Protein AF-A0A947EG70-F1 (afdb_monomer)

Structure (mmCIF, N/CA/C/O backbone):
data_AF-A0A947EG70-F1
#
_entry.id   AF-A0A947EG70-F1
#
loop_
_atom_site.group_PDB
_atom_site.id
_atom_site.type_symbol
_atom_site.label_atom_id
_atom_site.label_alt_id
_atom_site.label_comp_id
_atom_site.label_asym_id
_atom_site.label_entity_id
_atom_site.label_seq_id
_atom_site.pdbx_PDB_ins_code
_atom_site.Cartn_x
_atom_site.Cartn_y
_atom_site.Cartn_z
_atom_site.occupancy
_atom_site.B_iso_or_equiv
_atom_site.auth_seq_id
_atom_site.auth_comp_id
_atom_site.auth_asym_id
_atom_site.auth_atom_id
_atom_site.pdbx_PDB_model_num
ATOM 1 N N . MET A 1 1 ? 26.367 4.889 15.986 1.00 58.91 1 MET A N 1
ATOM 2 C CA . MET A 1 1 ? 25.309 5.340 15.071 1.00 58.91 1 MET A CA 1
ATOM 3 C C . MET A 1 1 ? 25.733 6.683 14.544 1.00 58.91 1 MET A C 1
ATOM 5 O O . MET A 1 1 ? 26.033 7.567 15.343 1.00 58.91 1 MET A O 1
ATOM 9 N N . GLU A 1 2 ? 25.830 6.789 13.231 1.00 80.88 2 GLU A N 1
ATOM 10 C CA . GLU A 1 2 ? 26.082 8.056 12.547 1.00 80.88 2 GLU A CA 1
ATOM 11 C C . GLU A 1 2 ? 24.873 8.989 12.751 1.00 80.88 2 GLU A C 1
ATOM 13 O O . GLU A 1 2 ? 23.737 8.530 12.903 1.00 80.88 2 GLU A O 1
ATOM 18 N N . LEU A 1 3 ? 25.086 10.309 12.765 1.00 80.06 3 LEU A N 1
ATOM 19 C CA . LEU A 1 3 ? 24.003 11.280 12.984 1.00 80.06 3 LEU A CA 1
ATOM 20 C C . LEU A 1 3 ? 22.890 11.144 11.922 1.00 80.06 3 LEU A C 1
ATOM 22 O O . LEU A 1 3 ? 21.708 11.305 12.224 1.00 80.06 3 LEU A O 1
ATOM 26 N N . SER A 1 4 ? 23.268 10.777 10.697 1.00 75.00 4 SER A N 1
ATOM 27 C CA . SER A 1 4 ? 22.375 10.472 9.575 1.00 75.00 4 SER A CA 1
ATOM 28 C C . SER A 1 4 ? 21.425 9.302 9.854 1.00 75.00 4 SER A C 1
ATOM 30 O O . SER A 1 4 ? 20.242 9.389 9.529 1.00 75.00 4 SER A O 1
ATOM 32 N N . GLU A 1 5 ? 21.897 8.239 10.508 1.00 76.12 5 GLU A N 1
ATOM 33 C CA . GLU A 1 5 ? 21.079 7.066 10.847 1.00 76.12 5 GLU A CA 1
ATOM 34 C C . GLU A 1 5 ? 19.980 7.427 11.850 1.00 76.12 5 GLU A C 1
ATOM 36 O O . GLU A 1 5 ? 18.839 6.985 11.723 1.00 76.12 5 GLU A O 1
ATOM 41 N N . ILE A 1 6 ? 20.298 8.288 12.820 1.00 81.75 6 ILE A N 1
ATOM 42 C CA . ILE A 1 6 ? 19.341 8.759 13.828 1.00 81.75 6 ILE A CA 1
ATOM 43 C C . ILE A 1 6 ? 18.225 9.573 13.162 1.00 81.75 6 ILE A C 1
ATOM 45 O O . ILE A 1 6 ? 17.046 9.325 13.424 1.00 81.75 6 ILE A O 1
ATOM 49 N N . PHE A 1 7 ? 18.572 10.497 12.258 1.00 80.38 7 PHE A N 1
ATOM 50 C CA . PHE A 1 7 ? 17.579 11.234 11.469 1.00 80.38 7 PHE A CA 1
ATOM 51 C C . PHE A 1 7 ? 16.740 10.303 10.584 1.00 80.38 7 PHE A C 1
ATOM 53 O O . PHE A 1 7 ? 15.525 10.491 10.484 1.00 80.38 7 PHE A O 1
ATOM 60 N N . GLY A 1 8 ? 17.357 9.266 10.010 1.00 78.31 8 GLY A N 1
ATOM 61 C CA . GLY A 1 8 ? 16.668 8.223 9.252 1.00 78.31 8 GLY A CA 1
ATOM 62 C C . GLY A 1 8 ? 15.617 7.483 10.086 1.00 78.31 8 GLY A C 1
ATOM 63 O O . GLY A 1 8 ? 14.465 7.369 9.664 1.00 78.31 8 GLY A O 1
ATOM 64 N N . TYR A 1 9 ? 15.965 7.047 11.300 1.00 78.75 9 TYR A N 1
ATOM 65 C CA . TYR A 1 9 ? 15.031 6.349 12.191 1.00 78.75 9 TYR A CA 1
ATOM 66 C C . TYR A 1 9 ? 13.897 7.247 12.696 1.00 78.75 9 TYR A C 1
ATOM 68 O O . TYR A 1 9 ? 12.742 6.818 12.731 1.00 78.75 9 TYR A O 1
ATOM 76 N N . VAL A 1 10 ? 14.193 8.503 13.044 1.00 83.56 10 VAL A N 1
ATOM 77 C CA . VAL A 1 10 ? 13.170 9.473 13.469 1.00 83.56 10 VAL A CA 1
ATOM 78 C C . VAL A 1 10 ? 12.212 9.794 12.319 1.00 83.56 10 VAL A C 1
ATOM 80 O O . VAL A 1 10 ? 10.995 9.810 12.519 1.00 83.56 10 VAL A O 1
ATOM 83 N N . GLY A 1 11 ? 12.734 9.977 11.102 1.00 77.75 11 GLY A N 1
ATOM 84 C CA . GLY A 1 11 ? 11.928 10.166 9.896 1.00 77.75 11 GLY A CA 1
ATOM 85 C C . GLY A 1 11 ? 11.042 8.956 9.596 1.00 77.75 11 GLY A C 1
ATOM 86 O O . GLY A 1 11 ? 9.845 9.113 9.356 1.00 77.75 11 GLY A O 1
ATOM 87 N N . ALA A 1 12 ? 11.588 7.741 9.699 1.00 74.69 12 ALA A N 1
ATOM 88 C CA . ALA A 1 12 ? 10.828 6.507 9.523 1.00 74.69 12 ALA A CA 1
ATOM 89 C C . ALA A 1 12 ? 9.684 6.374 10.547 1.00 74.69 12 ALA A C 1
ATOM 91 O O . ALA A 1 12 ? 8.577 5.974 10.182 1.00 74.69 12 ALA A O 1
ATOM 92 N N . LEU A 1 13 ? 9.915 6.766 11.806 1.00 78.38 13 LEU A N 1
ATOM 93 C CA . LEU A 1 13 ? 8.896 6.759 12.857 1.00 78.38 13 LEU A CA 1
ATOM 94 C C . LEU A 1 13 ? 7.780 7.781 12.585 1.00 78.38 13 LEU A C 1
ATOM 96 O O . LEU A 1 13 ? 6.599 7.432 12.635 1.00 78.38 13 LEU A O 1
ATOM 100 N N . ALA A 1 14 ? 8.141 9.025 12.257 1.00 79.06 14 ALA A N 1
ATOM 101 C CA . ALA A 1 14 ? 7.181 10.079 11.934 1.00 79.06 14 ALA A CA 1
ATOM 102 C C . ALA A 1 14 ? 6.306 9.690 10.733 1.00 79.06 14 ALA A C 1
ATOM 104 O O . ALA A 1 14 ? 5.088 9.863 10.755 1.00 79.06 14 ALA A O 1
ATOM 105 N N . ILE A 1 15 ? 6.913 9.084 9.714 1.00 70.75 15 ILE A N 1
ATOM 106 C CA . ILE A 1 15 ? 6.203 8.605 8.531 1.00 70.75 15 ILE A CA 1
ATOM 107 C C . ILE A 1 15 ? 5.316 7.417 8.886 1.00 70.75 15 ILE A C 1
ATOM 109 O O . ILE A 1 15 ? 4.156 7.416 8.497 1.00 70.75 15 ILE A O 1
ATOM 113 N N . GLY A 1 16 ? 5.777 6.464 9.698 1.00 70.69 16 GLY A N 1
ATOM 114 C CA . GLY A 1 16 ? 4.928 5.385 10.210 1.00 70.69 16 GLY A CA 1
ATOM 115 C C . GLY A 1 16 ? 3.657 5.903 10.899 1.00 70.69 16 GLY A C 1
ATOM 116 O O . GLY A 1 16 ? 2.570 5.371 10.667 1.00 70.69 16 GLY A O 1
ATOM 117 N N . ILE A 1 17 ? 3.769 6.989 11.672 1.00 73.06 17 ILE A N 1
ATOM 118 C CA . ILE A 1 17 ? 2.626 7.663 12.305 1.00 73.06 17 ILE A CA 1
ATOM 119 C C . ILE A 1 17 ? 1.716 8.305 11.250 1.00 73.06 17 ILE A C 1
ATOM 121 O O . ILE A 1 17 ? 0.515 8.042 11.251 1.00 73.06 17 ILE A O 1
ATOM 125 N N . VAL A 1 18 ? 2.267 9.099 10.327 1.00 73.00 18 VAL A N 1
ATOM 126 C CA . VAL A 1 18 ? 1.492 9.750 9.253 1.00 73.00 18 VAL A CA 1
ATOM 127 C C . VAL A 1 18 ? 0.760 8.711 8.402 1.00 73.00 18 VAL A C 1
ATOM 129 O O . VAL A 1 18 ? -0.428 8.856 8.128 1.00 73.00 18 VAL A O 1
ATOM 132 N N . LEU A 1 19 ? 1.426 7.617 8.042 1.00 69.00 19 LEU A N 1
ATOM 133 C CA . LEU A 1 19 ? 0.844 6.542 7.246 1.00 69.00 19 LEU A CA 1
ATOM 134 C C . LEU A 1 19 ? -0.245 5.781 7.998 1.00 69.00 19 LEU A C 1
ATOM 136 O O . LEU A 1 19 ? -1.289 5.477 7.417 1.00 69.00 19 LEU A O 1
ATOM 140 N N . GLY A 1 20 ? -0.037 5.528 9.291 1.00 65.62 20 GLY A N 1
ATOM 141 C CA . GLY A 1 20 ? -1.046 4.933 10.161 1.00 65.62 20 GLY A CA 1
ATOM 142 C C . GLY A 1 20 ? -2.281 5.819 10.357 1.00 65.62 20 GLY A C 1
ATOM 143 O O . GLY A 1 20 ? -3.374 5.289 10.554 1.00 65.62 20 GLY A O 1
ATOM 144 N N . LEU A 1 21 ? -2.128 7.146 10.279 1.00 66.62 21 LEU A N 1
ATOM 145 C CA . LEU A 1 21 ? -3.223 8.116 10.379 1.00 66.62 21 LEU A CA 1
ATOM 146 C C . LEU A 1 21 ? -3.978 8.305 9.054 1.00 66.62 21 LEU A C 1
ATOM 148 O O . LEU A 1 21 ? -5.201 8.410 9.068 1.00 66.62 21 LEU A O 1
ATOM 152 N N . VAL A 1 22 ? -3.271 8.329 7.918 1.00 68.00 22 VAL A N 1
ATOM 153 C CA . VAL A 1 22 ? -3.864 8.534 6.581 1.00 68.00 22 VAL A CA 1
ATOM 154 C C . VAL A 1 22 ? -4.584 7.276 6.076 1.00 68.00 22 VAL A C 1
ATOM 156 O O . VAL A 1 22 ? -5.501 7.369 5.266 1.00 68.00 22 VAL A O 1
ATOM 159 N N . GLY A 1 23 ? -4.212 6.088 6.562 1.00 59.00 23 GLY A N 1
ATOM 160 C CA . GLY A 1 23 ? -5.022 4.870 6.443 1.00 59.00 23 GLY A CA 1
ATOM 161 C C . GLY A 1 23 ? -5.151 4.247 5.044 1.00 59.00 23 GLY A C 1
ATOM 162 O O . GLY A 1 23 ? -5.764 3.189 4.939 1.00 59.00 23 GLY A O 1
ATOM 163 N N . GLY A 1 24 ? -4.576 4.838 3.985 1.00 58.38 24 GLY A N 1
ATOM 164 C CA . GLY A 1 24 ? -4.817 4.379 2.604 1.00 58.38 24 GLY A CA 1
ATOM 165 C C . GLY A 1 24 ? -3.661 4.439 1.597 1.00 58.38 24 GLY A C 1
ATOM 166 O O . GLY A 1 24 ? -3.864 4.043 0.456 1.00 58.38 24 GLY A O 1
ATOM 167 N N . GLY A 1 25 ? -2.458 4.907 1.952 1.00 60.44 25 GLY A N 1
ATOM 168 C CA . GLY A 1 25 ? -1.442 5.229 0.928 1.00 60.44 25 GLY A CA 1
ATOM 169 C C . GLY A 1 25 ? 0.008 5.194 1.389 1.00 60.44 25 GLY A C 1
ATOM 170 O O . GLY A 1 25 ? 0.825 5.978 0.915 1.00 60.44 25 GLY A O 1
ATOM 171 N N . GLY A 1 26 ? 0.326 4.285 2.312 1.00 62.62 26 GLY A N 1
ATOM 172 C CA . GLY A 1 26 ? 1.660 4.090 2.879 1.00 62.62 26 GLY A CA 1
ATOM 173 C C . GLY A 1 26 ? 2.831 4.134 1.893 1.00 62.62 26 GLY A C 1
ATOM 174 O O . GLY A 1 26 ? 3.900 4.667 2.195 1.00 62.62 26 GLY A O 1
ATOM 175 N N . SER A 1 27 ? 2.609 3.592 0.699 1.00 62.50 27 SER A N 1
ATOM 176 C CA . SER A 1 27 ? 3.599 3.331 -0.347 1.00 62.50 27 SER A CA 1
ATOM 177 C C . SER A 1 27 ? 4.152 4.601 -0.988 1.00 62.50 27 SER A C 1
ATOM 179 O O . SER A 1 27 ? 5.325 4.625 -1.350 1.00 62.50 27 SER A O 1
ATOM 181 N N . ILE A 1 28 ? 3.351 5.671 -1.054 1.00 73.00 28 ILE A N 1
ATOM 182 C CA . ILE A 1 28 ? 3.769 6.956 -1.638 1.00 73.00 28 ILE A CA 1
ATOM 183 C C . ILE A 1 28 ? 4.918 7.568 -0.831 1.00 73.00 28 ILE A C 1
ATOM 185 O O . ILE A 1 28 ? 5.835 8.140 -1.410 1.00 73.00 28 ILE A O 1
ATOM 189 N N . LEU A 1 29 ? 4.894 7.418 0.498 1.00 73.88 29 LEU A N 1
ATOM 190 C CA . LEU A 1 29 ? 5.954 7.930 1.371 1.00 73.88 29 LEU A CA 1
ATOM 191 C C . LEU A 1 29 ? 7.021 6.877 1.690 1.00 73.88 29 LEU A C 1
ATOM 193 O O . LEU A 1 29 ? 8.187 7.228 1.825 1.00 73.88 29 LEU A O 1
ATOM 197 N N . THR A 1 30 ? 6.671 5.591 1.791 1.00 78.81 30 THR A N 1
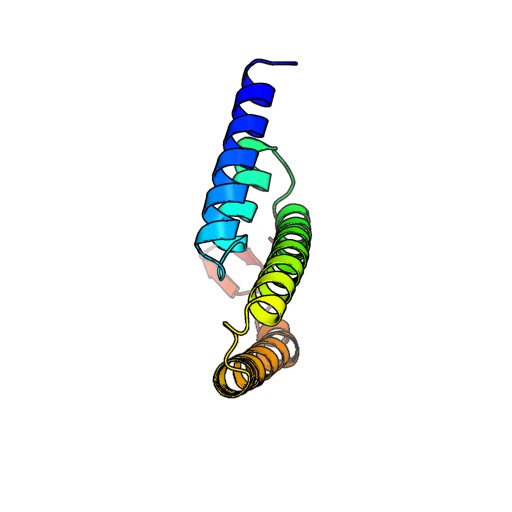ATOM 198 C CA . THR A 1 30 ? 7.650 4.548 2.166 1.00 78.81 30 THR A CA 1
ATOM 199 C C . THR A 1 30 ? 8.684 4.262 1.084 1.00 78.81 30 THR A C 1
ATOM 201 O O . THR A 1 30 ? 9.835 4.024 1.438 1.00 78.81 30 THR A O 1
ATOM 204 N N . VAL A 1 31 ? 8.340 4.315 -0.210 1.00 86.38 31 VAL A N 1
ATOM 205 C CA . VAL A 1 31 ? 9.333 4.071 -1.276 1.00 86.38 31 VAL A CA 1
ATOM 206 C C . VAL A 1 31 ? 10.428 5.150 -1.292 1.00 86.38 31 VAL A C 1
ATOM 208 O O . VAL A 1 31 ? 11.595 4.774 -1.181 1.00 86.38 31 VAL A O 1
ATOM 211 N N . PRO A 1 32 ? 10.119 6.465 -1.338 1.00 81.19 32 PRO A N 1
ATOM 212 C CA . PRO A 1 32 ? 11.145 7.508 -1.274 1.00 81.19 32 PRO A CA 1
ATOM 213 C C . PRO A 1 32 ? 12.012 7.430 -0.017 1.00 81.19 32 PRO A C 1
ATOM 215 O O . PRO A 1 32 ? 13.203 7.694 -0.076 1.00 81.19 32 PRO A O 1
ATOM 218 N N . VAL A 1 33 ? 11.444 7.038 1.123 1.00 80.88 33 VAL A N 1
ATOM 219 C CA . VAL A 1 33 ? 12.204 6.881 2.373 1.00 80.88 33 VAL A CA 1
ATOM 220 C C . VAL A 1 33 ? 13.202 5.735 2.274 1.00 80.88 33 VAL A C 1
ATOM 222 O O . VAL A 1 33 ? 14.375 5.913 2.595 1.00 80.88 33 VAL A O 1
ATOM 225 N N . LEU A 1 34 ? 12.755 4.566 1.813 1.00 83.00 34 LEU A N 1
ATOM 226 C CA . LEU A 1 34 ? 13.622 3.397 1.680 1.00 83.00 34 LEU A CA 1
ATOM 227 C C . LEU A 1 34 ? 14.759 3.659 0.682 1.00 83.00 34 LEU A C 1
ATOM 229 O O . LEU A 1 34 ? 15.892 3.261 0.940 1.00 83.00 34 LEU A O 1
ATOM 233 N N . VAL A 1 35 ? 14.479 4.391 -0.398 1.00 87.44 35 VAL A N 1
ATOM 234 C CA . VAL A 1 35 ? 15.477 4.724 -1.421 1.00 87.44 35 VAL A CA 1
ATOM 235 C C . VAL A 1 35 ? 16.396 5.864 -0.980 1.00 87.44 35 VAL A C 1
ATOM 237 O O . VAL A 1 35 ? 17.610 5.701 -0.982 1.00 87.44 35 VAL A O 1
ATOM 240 N N . TYR A 1 36 ? 15.849 7.017 -0.592 1.00 83.94 36 TYR A N 1
ATOM 241 C CA . TYR A 1 36 ? 16.642 8.234 -0.390 1.00 83.94 36 TYR A CA 1
ATOM 242 C C . TYR A 1 36 ? 17.207 8.387 1.022 1.00 83.94 36 TYR A C 1
ATOM 244 O O . TYR A 1 36 ? 18.263 8.992 1.174 1.00 83.94 36 TYR A O 1
ATOM 252 N N . LEU A 1 37 ? 16.528 7.870 2.053 1.00 80.81 37 LEU A N 1
ATOM 253 C CA . LEU A 1 37 ? 17.004 7.978 3.439 1.00 80.81 37 LEU A CA 1
ATOM 254 C C . LEU A 1 37 ? 17.772 6.735 3.884 1.00 80.81 37 LEU A C 1
ATOM 256 O O . LEU A 1 37 ? 18.775 6.864 4.578 1.00 80.81 37 LEU A O 1
ATOM 260 N N . ILE A 1 38 ? 17.306 5.542 3.501 1.00 81.56 38 ILE A N 1
ATOM 261 C CA . ILE A 1 38 ? 17.945 4.271 3.887 1.00 81.56 38 ILE A CA 1
ATOM 262 C C . ILE A 1 38 ? 18.955 3.798 2.825 1.00 81.56 38 ILE A C 1
ATOM 264 O O . ILE A 1 38 ? 19.850 3.018 3.136 1.00 81.56 38 ILE A O 1
ATOM 268 N N . GLY A 1 39 ? 18.868 4.294 1.586 1.00 83.50 39 GLY A N 1
ATOM 269 C CA . GLY A 1 39 ? 19.820 3.951 0.524 1.00 83.50 39 GLY A CA 1
ATOM 270 C C . GLY A 1 39 ? 19.590 2.571 -0.097 1.00 83.5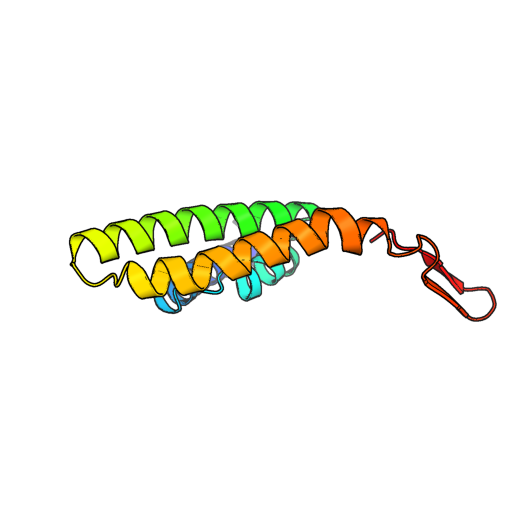0 39 GLY A C 1
ATOM 271 O O . GLY A 1 39 ? 20.509 1.996 -0.677 1.00 83.50 39 GLY A O 1
ATOM 272 N N . LEU A 1 40 ? 18.388 2.001 0.039 1.00 84.88 40 LEU A N 1
ATOM 273 C CA . LEU A 1 40 ? 18.059 0.710 -0.560 1.00 84.88 40 LEU A CA 1
ATOM 274 C C . LEU A 1 40 ? 17.803 0.841 -2.064 1.00 84.88 40 LEU A C 1
ATOM 276 O O . LEU A 1 40 ? 17.305 1.853 -2.556 1.00 84.88 40 LEU A O 1
ATOM 280 N N . ASN A 1 41 ? 18.081 -0.237 -2.800 1.00 89.44 41 ASN A N 1
ATOM 281 C CA . ASN A 1 41 ? 17.768 -0.311 -4.224 1.00 89.44 41 ASN A CA 1
ATOM 282 C C . ASN A 1 41 ? 16.252 -0.077 -4.463 1.00 89.44 41 ASN A C 1
ATOM 284 O O . ASN A 1 41 ? 15.436 -0.633 -3.713 1.00 89.44 41 ASN A O 1
ATOM 288 N N . PRO A 1 42 ? 15.851 0.702 -5.489 1.00 85.25 42 PRO A N 1
ATOM 289 C CA . PRO A 1 42 ? 14.445 0.993 -5.782 1.00 85.25 42 PRO A CA 1
ATOM 290 C C . PRO A 1 42 ? 13.556 -0.245 -5.924 1.00 85.25 42 PRO A C 1
ATOM 292 O O . PRO A 1 42 ? 12.464 -0.273 -5.359 1.00 85.25 42 PRO A O 1
ATOM 295 N N . VAL A 1 43 ? 14.042 -1.298 -6.583 1.00 84.56 43 VAL A N 1
ATOM 296 C CA . VAL A 1 43 ? 13.285 -2.537 -6.823 1.00 84.56 43 VAL A CA 1
ATOM 297 C C . VAL A 1 43 ? 12.962 -3.244 -5.503 1.00 84.56 43 VAL A C 1
ATOM 299 O O . VAL A 1 43 ? 11.812 -3.601 -5.236 1.00 84.56 43 VAL A O 1
ATOM 302 N N . ILE A 1 44 ? 13.964 -3.392 -4.629 1.00 86.88 44 ILE A N 1
ATOM 303 C CA . ILE A 1 44 ? 13.793 -4.007 -3.302 1.00 86.88 44 ILE A CA 1
ATOM 304 C C . ILE A 1 44 ? 12.914 -3.117 -2.412 1.00 86.88 44 ILE A C 1
ATOM 306 O O . ILE A 1 44 ? 12.050 -3.609 -1.683 1.00 86.88 44 ILE A O 1
ATOM 310 N N . SER A 1 45 ? 13.076 -1.798 -2.518 1.00 87.69 45 SER A N 1
ATOM 311 C CA . SER A 1 45 ? 12.289 -0.814 -1.772 1.00 87.69 45 SER A CA 1
ATOM 312 C C . SER A 1 45 ? 10.802 -0.881 -2.111 1.00 87.69 45 SER A C 1
ATOM 314 O O . SER A 1 45 ? 9.963 -0.786 -1.213 1.00 87.69 45 SER A O 1
ATOM 316 N N . THR A 1 46 ? 10.446 -1.111 -3.378 1.00 85.56 46 THR A N 1
ATOM 317 C CA . THR A 1 46 ? 9.049 -1.330 -3.771 1.00 85.56 46 THR A CA 1
ATOM 318 C C . THR A 1 46 ? 8.475 -2.571 -3.086 1.00 85.56 46 THR A C 1
ATOM 320 O O . THR A 1 46 ? 7.387 -2.495 -2.514 1.00 85.56 46 THR A O 1
ATOM 323 N N . ALA A 1 47 ? 9.212 -3.684 -3.047 1.00 87.06 47 ALA A N 1
ATOM 324 C CA . ALA A 1 47 ? 8.758 -4.899 -2.368 1.00 87.06 47 ALA A CA 1
ATOM 325 C C . ALA A 1 47 ? 8.575 -4.691 -0.852 1.00 87.06 47 ALA A C 1
ATOM 327 O O . ALA A 1 47 ? 7.531 -5.042 -0.296 1.00 87.06 47 ALA A O 1
ATOM 328 N N . TYR A 1 48 ? 9.549 -4.065 -0.186 1.00 88.06 48 TYR A N 1
ATOM 329 C CA . TYR A 1 48 ? 9.470 -3.771 1.247 1.00 88.06 48 TYR A CA 1
ATOM 330 C C . TYR A 1 48 ? 8.354 -2.787 1.584 1.00 88.06 48 TYR A C 1
ATOM 332 O O . TYR A 1 48 ? 7.642 -2.998 2.565 1.00 88.06 48 TYR A O 1
ATOM 340 N N . SER A 1 49 ? 8.135 -1.762 0.759 1.00 84.25 49 SER A N 1
ATOM 341 C CA . SER A 1 49 ? 7.017 -0.840 0.966 1.00 84.25 49 SER A CA 1
ATOM 342 C C . SER A 1 49 ? 5.671 -1.569 0.912 1.00 84.25 49 SER A C 1
ATOM 344 O O . SER A 1 49 ? 4.868 -1.416 1.826 1.00 84.25 49 SER A O 1
ATOM 346 N N . LEU A 1 50 ? 5.440 -2.439 -0.080 1.00 86.25 50 LEU A N 1
ATOM 347 C CA . LEU A 1 50 ? 4.202 -3.220 -0.177 1.00 86.25 50 LEU A CA 1
ATOM 348 C C . LEU A 1 50 ? 3.982 -4.098 1.059 1.00 86.25 50 LEU A C 1
ATOM 350 O O . LEU A 1 50 ? 2.858 -4.185 1.553 1.00 86.25 50 LEU A O 1
ATOM 354 N N . PHE A 1 51 ? 5.049 -4.700 1.589 1.00 86.31 51 PHE A N 1
ATOM 355 C CA . PHE A 1 51 ? 4.977 -5.485 2.818 1.00 86.31 51 PHE A CA 1
ATOM 356 C C . PHE A 1 51 ? 4.617 -4.621 4.037 1.00 86.31 51 PHE A C 1
ATOM 358 O O . PHE A 1 51 ? 3.659 -4.929 4.749 1.00 86.31 51 PHE A O 1
ATOM 365 N N . ILE A 1 52 ? 5.329 -3.508 4.248 1.00 84.44 52 ILE A N 1
ATOM 366 C CA . ILE A 1 52 ? 5.092 -2.576 5.363 1.00 84.44 52 ILE A CA 1
ATOM 367 C C . ILE A 1 52 ? 3.647 -2.065 5.338 1.00 84.44 52 ILE A C 1
ATOM 369 O O . ILE A 1 52 ? 2.946 -2.079 6.354 1.00 84.44 52 ILE A O 1
ATOM 373 N N . VAL A 1 53 ? 3.176 -1.638 4.168 1.00 80.94 53 VAL A N 1
ATOM 374 C CA . VAL A 1 53 ? 1.829 -1.087 3.998 1.00 80.94 53 VAL A CA 1
ATOM 375 C C . VAL A 1 53 ? 0.763 -2.164 4.152 1.00 80.94 53 VAL A C 1
ATOM 377 O O . VAL A 1 53 ? -0.244 -1.924 4.811 1.00 80.94 53 VAL A O 1
ATOM 380 N N . GLY A 1 54 ? 0.994 -3.367 3.625 1.00 85.75 54 GLY A N 1
ATOM 381 C CA . GLY A 1 54 ? 0.078 -4.494 3.794 1.00 85.75 54 GLY A CA 1
ATOM 382 C C . GLY A 1 54 ? -0.126 -4.867 5.265 1.00 85.75 54 GLY A C 1
ATOM 383 O O . GLY A 1 54 ? -1.264 -4.989 5.720 1.00 85.75 54 GLY A O 1
ATOM 384 N N . VAL A 1 55 ? 0.960 -4.982 6.037 1.00 86.62 55 VAL A N 1
ATOM 385 C CA . VAL A 1 55 ? 0.896 -5.325 7.468 1.00 86.62 55 VAL A CA 1
ATOM 386 C C . VAL A 1 55 ? 0.231 -4.210 8.281 1.00 86.62 55 VAL A C 1
ATOM 388 O O . VAL A 1 55 ? -0.656 -4.478 9.094 1.00 86.62 55 VAL A O 1
ATOM 391 N N . THR A 1 56 ? 0.613 -2.952 8.056 1.00 81.56 56 THR A N 1
ATOM 392 C CA . THR A 1 56 ? 0.025 -1.810 8.779 1.00 81.56 56 THR A CA 1
ATOM 393 C C . THR A 1 56 ? -1.460 -1.626 8.460 1.00 81.56 56 THR A C 1
ATOM 395 O O . THR A 1 56 ? -2.253 -1.408 9.381 1.00 81.56 56 THR A O 1
ATOM 398 N N . ALA A 1 57 ? -1.865 -1.800 7.198 1.00 81.94 57 ALA A N 1
ATOM 399 C CA . ALA A 1 57 ? -3.266 -1.775 6.788 1.00 81.94 57 ALA A CA 1
ATOM 400 C C . ALA A 1 57 ? -4.071 -2.917 7.424 1.00 81.94 57 ALA A C 1
ATOM 402 O O . ALA A 1 57 ? -5.181 -2.679 7.897 1.00 81.94 57 ALA A O 1
ATOM 403 N N . LEU A 1 58 ? -3.511 -4.131 7.513 1.00 87.19 58 LEU A N 1
ATOM 404 C CA . LEU A 1 58 ? -4.161 -5.273 8.165 1.00 87.19 58 LEU A CA 1
ATOM 405 C C . LEU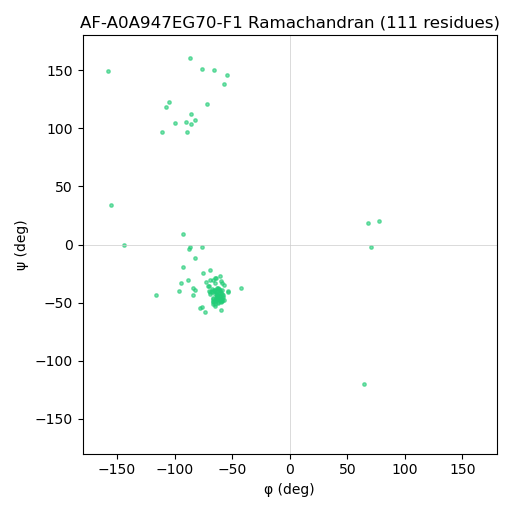 A 1 58 ? -4.436 -4.992 9.651 1.00 87.19 58 LEU A C 1
ATOM 407 O O . LEU A 1 58 ? -5.554 -5.192 10.130 1.00 87.19 58 LEU A O 1
ATOM 411 N N . ILE A 1 59 ? -3.433 -4.488 10.376 1.00 87.62 59 ILE A N 1
ATOM 412 C CA . ILE A 1 59 ? -3.562 -4.136 11.797 1.00 87.62 59 ILE A CA 1
ATOM 413 C C . ILE A 1 59 ? -4.586 -3.004 11.977 1.00 87.62 59 ILE A C 1
ATOM 415 O O . ILE A 1 59 ? -5.448 -3.077 12.859 1.00 87.62 59 ILE A O 1
ATOM 419 N N . GLY A 1 60 ? -4.523 -1.970 11.132 1.00 85.44 60 GLY A N 1
ATOM 420 C CA . GLY A 1 60 ? -5.463 -0.849 11.142 1.00 85.44 60 GLY A CA 1
ATOM 421 C C . GLY A 1 60 ? -6.904 -1.292 10.880 1.00 85.44 60 GLY A C 1
ATOM 422 O O . GLY A 1 60 ? -7.807 -0.938 11.643 1.00 85.44 60 GLY A O 1
ATOM 423 N N . ALA A 1 61 ? -7.107 -2.132 9.863 1.00 87.19 61 ALA A N 1
ATOM 424 C CA . ALA A 1 61 ? -8.397 -2.723 9.536 1.00 87.19 61 ALA A CA 1
ATOM 425 C C . ALA A 1 61 ? -8.934 -3.548 10.709 1.00 87.19 61 ALA A C 1
ATOM 427 O O . ALA A 1 61 ? -10.052 -3.312 11.157 1.00 87.19 61 ALA A O 1
ATOM 428 N N . PHE A 1 62 ? -8.123 -4.439 11.284 1.00 90.19 62 PHE A N 1
ATOM 429 C CA . PHE A 1 62 ? -8.525 -5.254 12.429 1.00 90.19 62 PHE A CA 1
ATOM 430 C C . PHE A 1 62 ? -8.945 -4.407 13.641 1.00 90.19 62 PHE A C 1
ATOM 432 O O . PHE A 1 62 ? -9.973 -4.677 14.270 1.00 90.19 62 PHE A O 1
ATOM 439 N N . LYS A 1 63 ? -8.197 -3.338 13.944 1.00 89.62 63 LYS A N 1
ATOM 440 C CA . LYS A 1 63 ? -8.543 -2.397 15.019 1.00 89.62 63 LYS A CA 1
ATOM 441 C C . LYS A 1 63 ? -9.871 -1.686 14.746 1.00 89.62 63 LYS A C 1
ATOM 443 O O . LYS A 1 63 ? -10.677 -1.540 15.663 1.00 89.62 63 LYS A O 1
ATOM 448 N N . ASN A 1 64 ? -10.109 -1.256 13.508 1.00 88.19 64 ASN A N 1
ATOM 449 C CA . ASN A 1 64 ? -11.344 -0.569 13.125 1.00 88.19 64 ASN A CA 1
ATOM 450 C C . ASN A 1 64 ? -12.554 -1.514 13.100 1.00 88.19 64 ASN A C 1
ATOM 452 O O . ASN A 1 64 ? -13.633 -1.110 13.534 1.00 88.19 64 ASN A O 1
ATOM 456 N N . ILE A 1 65 ? -12.368 -2.776 12.695 1.00 91.69 65 ILE A N 1
ATOM 457 C CA . ILE A 1 65 ? -13.399 -3.822 12.774 1.00 91.69 65 ILE A CA 1
ATOM 458 C C . ILE A 1 65 ? -13.826 -4.017 14.231 1.00 91.69 65 ILE A C 1
ATOM 460 O O . ILE A 1 65 ? -15.016 -3.970 14.530 1.00 91.69 65 ILE A O 1
ATOM 464 N N . ARG A 1 66 ? -12.868 -4.151 15.161 1.00 93.25 66 ARG A N 1
ATOM 465 C CA . ARG A 1 66 ? -13.169 -4.284 16.600 1.00 93.25 66 ARG A CA 1
ATOM 466 C C . ARG A 1 66 ? -13.916 -3.084 17.185 1.00 93.25 66 ARG A C 1
ATOM 468 O O . ARG A 1 66 ? -14.629 -3.243 18.168 1.00 93.25 66 ARG A O 1
ATOM 475 N N . ARG A 1 67 ? -13.747 -1.894 16.607 1.00 93.00 67 ARG A N 1
ATOM 476 C CA . ARG A 1 67 ? -14.451 -0.670 17.020 1.00 93.00 67 ARG A CA 1
ATOM 477 C C . ARG A 1 67 ? -15.820 -0.502 16.352 1.00 93.00 67 ARG A C 1
ATOM 479 O O . ARG A 1 67 ? -16.490 0.481 16.639 1.00 93.00 67 ARG A O 1
ATOM 486 N N . GLY A 1 68 ? -16.220 -1.412 15.458 1.00 92.06 68 GLY A N 1
ATOM 487 C CA . GLY A 1 68 ? -17.467 -1.298 14.696 1.00 92.06 68 GLY A CA 1
ATOM 488 C C . GLY A 1 68 ? -17.471 -0.145 13.685 1.00 92.06 68 GLY A C 1
ATOM 489 O O . GLY A 1 68 ? -18.533 0.278 13.250 1.00 92.06 68 GLY A O 1
ATOM 490 N N . LEU A 1 69 ? -16.296 0.377 13.317 1.00 90.06 69 LEU A N 1
ATOM 491 C CA . LEU A 1 69 ? -16.147 1.548 12.440 1.00 90.06 69 LEU A CA 1
ATOM 492 C C . LEU A 1 69 ? -15.997 1.175 10.957 1.00 90.06 69 LEU A C 1
ATOM 494 O O . LEU A 1 69 ? -15.640 2.021 10.142 1.00 90.06 69 LEU A O 1
ATOM 498 N N . VAL A 1 70 ? -16.198 -0.096 10.604 1.00 90.56 70 VAL A N 1
ATOM 499 C CA . VAL A 1 70 ? -15.982 -0.602 9.245 1.00 90.56 70 VAL A CA 1
ATOM 500 C C . VAL A 1 70 ? -17.315 -0.889 8.581 1.00 90.56 70 VAL A C 1
ATOM 502 O O . VAL A 1 70 ? -18.057 -1.770 9.008 1.00 90.56 70 VAL A O 1
ATOM 505 N N . ASP A 1 71 ? -17.574 -0.178 7.488 1.00 92.31 71 ASP A N 1
ATOM 506 C CA . ASP A 1 71 ? -18.632 -0.527 6.552 1.00 92.31 71 ASP A CA 1
ATOM 507 C C . ASP A 1 71 ? -18.099 -1.540 5.530 1.00 92.31 71 ASP A C 1
ATOM 509 O O . ASP A 1 71 ? -17.373 -1.209 4.587 1.00 92.31 71 ASP A O 1
ATOM 513 N N . PHE A 1 72 ? -18.487 -2.800 5.717 1.00 92.75 72 PHE A N 1
ATOM 514 C CA . PHE A 1 72 ? -18.103 -3.890 4.827 1.00 92.75 72 PHE A CA 1
ATOM 515 C C . PHE A 1 72 ? -18.660 -3.728 3.410 1.00 92.75 72 PHE A C 1
ATOM 517 O O . PHE A 1 72 ? -18.014 -4.170 2.462 1.00 92.75 72 PHE A O 1
ATOM 524 N N . ARG A 1 73 ? -19.812 -3.071 3.229 1.00 94.38 73 ARG A N 1
ATOM 525 C CA . ARG A 1 73 ? -20.374 -2.830 1.895 1.00 94.38 73 ARG A CA 1
ATOM 526 C C . ARG A 1 73 ? -19.451 -1.917 1.102 1.00 94.38 73 ARG A C 1
ATOM 528 O O . ARG A 1 73 ? -19.083 -2.251 -0.022 1.00 94.38 73 ARG A O 1
ATOM 535 N N . THR A 1 74 ? -19.032 -0.813 1.716 1.00 91.56 74 THR A N 1
ATOM 536 C CA . THR A 1 74 ? -18.061 0.110 1.120 1.00 91.56 74 THR A CA 1
ATOM 537 C C . THR A 1 74 ? -16.722 -0.590 0.870 1.00 91.56 74 THR A C 1
ATOM 539 O O . THR A 1 74 ? -16.156 -0.454 -0.214 1.00 91.56 74 THR A O 1
ATOM 542 N N . ALA A 1 75 ? -16.252 -1.416 1.812 1.00 90.75 75 ALA A N 1
ATOM 543 C CA . ALA A 1 75 ? -15.018 -2.183 1.645 1.00 90.75 75 ALA A CA 1
ATOM 544 C C . ALA A 1 75 ? -15.062 -3.124 0.427 1.00 90.75 75 ALA A C 1
ATOM 546 O O . ALA A 1 75 ? -14.121 -3.134 -0.362 1.00 90.75 75 ALA A O 1
ATOM 547 N N . PHE A 1 76 ? -16.152 -3.873 0.230 1.00 94.38 76 PHE A N 1
ATOM 548 C CA . PHE A 1 76 ? -16.306 -4.762 -0.928 1.00 94.38 76 PHE A CA 1
ATOM 549 C C . PHE A 1 76 ? -16.414 -3.991 -2.245 1.00 94.38 76 PHE A C 1
ATOM 551 O O . PHE A 1 76 ? -15.709 -4.317 -3.200 1.00 94.38 76 PHE A O 1
AT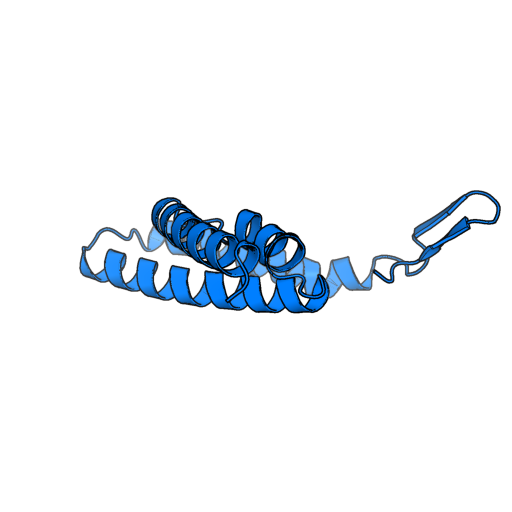OM 558 N N . VAL A 1 77 ? -17.246 -2.944 -2.288 1.00 95.25 77 VAL A N 1
ATOM 559 C CA . VAL A 1 77 ? -17.417 -2.106 -3.488 1.00 95.25 77 VAL A CA 1
ATOM 560 C C . VAL A 1 77 ? -16.095 -1.466 -3.912 1.00 95.25 77 VAL A C 1
ATOM 562 O O . VAL A 1 77 ? -15.866 -1.296 -5.105 1.00 95.25 77 VAL A O 1
ATOM 565 N N . PHE A 1 78 ? -15.204 -1.162 -2.966 1.00 91.31 78 PHE A N 1
ATOM 566 C CA . PHE A 1 78 ? -13.886 -0.612 -3.266 1.00 91.31 78 PHE A CA 1
ATOM 567 C C . PHE A 1 78 ? -12.848 -1.694 -3.617 1.00 91.31 78 PHE A C 1
ATOM 569 O O . PHE A 1 78 ? -12.094 -1.552 -4.581 1.00 91.31 78 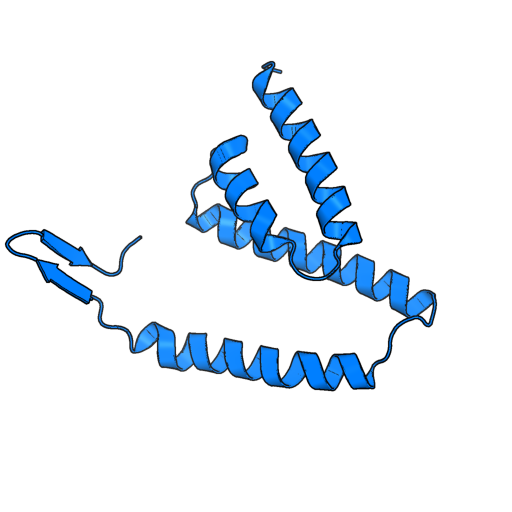PHE A O 1
ATOM 576 N N . ALA A 1 79 ? -12.809 -2.799 -2.867 1.00 91.19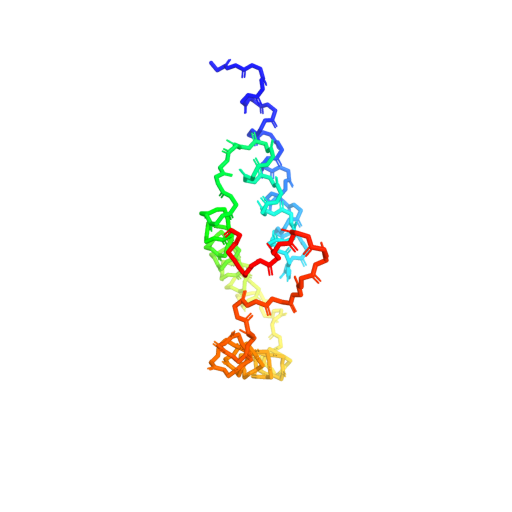 79 ALA A N 1
ATOM 577 C CA . ALA A 1 79 ? -11.793 -3.839 -3.018 1.00 91.19 79 ALA A CA 1
ATOM 578 C C . ALA A 1 79 ? -11.936 -4.632 -4.324 1.00 91.19 79 ALA A C 1
ATOM 580 O O . ALA A 1 79 ? -10.934 -4.926 -4.976 1.00 91.19 79 ALA A O 1
ATOM 581 N N . THR A 1 80 ? -13.161 -4.969 -4.731 1.00 95.19 80 THR A N 1
ATOM 582 C CA . THR A 1 80 ? -13.407 -5.779 -5.931 1.00 95.19 80 THR A CA 1
ATOM 583 C C . THR A 1 80 ? -12.868 -5.130 -7.216 1.00 95.19 80 THR A C 1
ATOM 585 O O . THR A 1 80 ? -12.032 -5.757 -7.872 1.00 95.19 80 THR A O 1
ATOM 588 N N . PRO A 1 81 ? -13.258 -3.894 -7.594 1.00 95.44 81 PRO A N 1
ATOM 589 C CA . PRO A 1 81 ? -12.728 -3.257 -8.798 1.00 95.44 81 PRO A CA 1
ATOM 590 C C . PRO A 1 81 ? -11.225 -2.979 -8.697 1.00 95.44 81 PRO A C 1
ATOM 592 O O . PRO A 1 81 ? -10.528 -3.099 -9.705 1.00 95.44 81 PRO A O 1
ATOM 595 N N . ALA A 1 82 ? -10.700 -2.676 -7.503 1.00 91.44 82 ALA A N 1
ATOM 596 C CA . ALA A 1 82 ? -9.266 -2.489 -7.299 1.00 91.44 82 ALA A CA 1
ATOM 597 C C . ALA A 1 82 ? -8.472 -3.773 -7.608 1.00 91.44 82 ALA A C 1
ATOM 599 O O . ALA A 1 82 ? -7.531 -3.739 -8.402 1.00 91.44 82 ALA A O 1
ATOM 600 N N . LEU A 1 83 ? -8.881 -4.917 -7.047 1.00 93.94 83 LEU A N 1
ATOM 601 C CA . LEU A 1 83 ? -8.222 -6.207 -7.281 1.00 93.94 83 LEU A CA 1
ATOM 602 C C . LEU A 1 83 ? -8.308 -6.639 -8.748 1.00 93.94 83 LEU A C 1
ATOM 604 O O . LEU A 1 83 ? -7.305 -7.078 -9.314 1.00 93.94 83 LEU A O 1
ATOM 608 N N . ILE A 1 84 ? -9.475 -6.470 -9.377 1.00 96.31 84 ILE A N 1
ATOM 609 C CA . ILE A 1 84 ? -9.670 -6.778 -10.799 1.00 96.31 84 ILE A CA 1
ATOM 610 C C . ILE A 1 84 ? -8.745 -5.912 -11.662 1.00 96.31 84 ILE A C 1
ATOM 612 O O . ILE 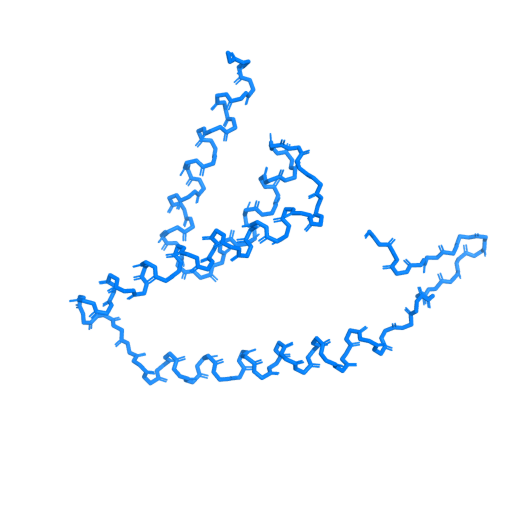A 1 84 ? -8.035 -6.438 -12.518 1.00 96.31 84 ILE A O 1
ATOM 616 N N . SER A 1 85 ? -8.698 -4.603 -11.409 1.00 93.94 85 SER A N 1
ATOM 617 C CA . SER A 1 85 ? -7.881 -3.665 -12.189 1.00 93.94 85 SER A CA 1
ATOM 618 C C . SER A 1 85 ? -6.388 -3.969 -12.064 1.00 93.94 85 SER A C 1
ATOM 620 O O . SER A 1 85 ? -5.677 -4.009 -13.070 1.00 93.94 85 SER A O 1
ATOM 622 N N . VAL A 1 86 ? -5.909 -4.243 -10.845 1.00 91.19 86 VAL A N 1
ATOM 623 C CA . VAL A 1 86 ? -4.507 -4.614 -10.599 1.00 91.19 86 VAL A CA 1
ATOM 624 C C . VAL A 1 86 ? -4.162 -5.929 -11.298 1.00 91.19 86 VAL A C 1
ATOM 626 O O . VAL A 1 86 ? -3.119 -6.021 -11.949 1.00 91.19 86 VAL A O 1
ATOM 629 N N . TYR A 1 87 ? -5.039 -6.933 -11.209 1.00 93.31 87 TYR A N 1
ATOM 630 C CA . TYR A 1 87 ? -4.828 -8.220 -11.866 1.00 93.31 87 TYR A CA 1
ATOM 631 C C . TYR A 1 87 ? -4.765 -8.078 -13.390 1.00 93.31 87 TYR A C 1
ATOM 633 O O . TYR A 1 87 ? -3.808 -8.552 -14.003 1.00 93.31 87 TYR A O 1
ATOM 641 N N . ILE A 1 88 ? -5.730 -7.377 -13.996 1.00 95.25 88 ILE A N 1
ATOM 642 C CA . ILE A 1 88 ? -5.766 -7.143 -15.446 1.00 95.25 88 ILE A CA 1
ATOM 643 C C . ILE A 1 88 ? -4.512 -6.392 -15.896 1.00 95.25 88 ILE A C 1
ATOM 645 O O . ILE A 1 88 ? -3.851 -6.807 -16.848 1.00 95.25 88 ILE A O 1
ATOM 649 N N . THR A 1 89 ? -4.140 -5.330 -15.179 1.00 92.44 89 THR A N 1
ATOM 650 C CA . THR A 1 89 ? -2.953 -4.533 -15.503 1.00 92.44 89 THR A CA 1
ATOM 651 C C . THR A 1 89 ? -1.697 -5.393 -15.476 1.00 92.44 89 THR A C 1
ATOM 653 O O . THR A 1 89 ? -0.925 -5.403 -16.431 1.00 92.44 89 THR A O 1
ATOM 656 N N . ARG A 1 90 ? -1.503 -6.181 -14.417 1.00 86.81 90 ARG A N 1
ATOM 657 C CA . ARG A 1 90 ? -0.290 -6.985 -14.263 1.00 86.81 90 ARG A CA 1
ATOM 658 C C . ARG A 1 90 ? -0.236 -8.183 -15.209 1.00 86.81 90 ARG A C 1
ATOM 660 O O . ARG A 1 90 ? 0.853 -8.573 -15.616 1.00 86.81 90 ARG A O 1
ATOM 667 N N . ARG A 1 91 ? -1.386 -8.772 -15.548 1.00 90.38 91 ARG A N 1
ATOM 668 C CA . ARG A 1 91 ? -1.460 -9.960 -16.405 1.00 90.38 91 ARG A CA 1
ATOM 669 C C . ARG A 1 91 ? -1.441 -9.632 -17.894 1.00 90.38 91 ARG A C 1
ATOM 671 O O . ARG A 1 91 ? -0.855 -10.401 -18.645 1.00 90.38 91 ARG A O 1
ATOM 678 N N . PHE A 1 92 ? -2.088 -8.546 -18.310 1.00 90.06 92 PHE A N 1
ATOM 679 C CA . PHE A 1 92 ? -2.298 -8.241 -19.727 1.00 90.06 92 PHE A CA 1
ATOM 680 C C . PHE A 1 92 ? -1.591 -6.964 -20.169 1.00 90.06 92 PHE A C 1
ATOM 682 O O . PHE A 1 92 ? -0.962 -6.972 -21.218 1.00 90.06 92 PHE A O 1
ATOM 689 N N . ILE A 1 93 ? -1.647 -5.887 -19.378 1.00 87.62 93 ILE A N 1
ATOM 690 C CA . ILE A 1 93 ? -1.086 -4.591 -19.790 1.00 87.62 93 ILE A CA 1
ATOM 691 C C . ILE A 1 93 ? 0.437 -4.599 -19.674 1.00 87.62 93 ILE A C 1
ATOM 693 O O . ILE A 1 93 ? 1.115 -4.326 -20.655 1.00 87.62 93 ILE A O 1
ATOM 697 N N . ILE A 1 94 ? 0.986 -4.954 -18.507 1.00 85.25 94 ILE A N 1
ATOM 698 C CA . ILE A 1 94 ? 2.440 -4.937 -18.286 1.00 85.25 94 ILE A CA 1
ATOM 699 C C . ILE A 1 94 ? 3.174 -5.826 -19.299 1.00 85.25 94 ILE A C 1
ATOM 701 O O . ILE A 1 94 ? 4.153 -5.354 -19.862 1.00 85.25 94 ILE A O 1
ATOM 705 N N . PRO A 1 95 ? 2.748 -7.065 -19.604 1.00 84.06 95 PRO A N 1
ATOM 706 C CA . PRO A 1 95 ? 3.430 -7.872 -20.617 1.00 84.06 95 PRO A CA 1
ATOM 707 C C . PRO A 1 95 ? 3.255 -7.359 -22.053 1.00 84.06 95 PRO A C 1
ATOM 709 O O . PRO A 1 95 ? 4.074 -7.683 -22.900 1.00 84.06 95 PRO A O 1
ATOM 712 N N . ALA A 1 96 ? 2.208 -6.576 -22.334 1.00 84.25 96 ALA A N 1
ATOM 713 C CA . ALA A 1 96 ? 1.951 -6.028 -23.665 1.00 84.25 96 ALA A CA 1
ATOM 714 C C . ALA A 1 96 ? 2.757 -4.754 -23.978 1.00 84.25 96 ALA A C 1
ATOM 716 O O . ALA A 1 96 ? 2.775 -4.328 -25.130 1.00 84.25 96 ALA A O 1
ATOM 717 N N . ILE A 1 97 ? 3.404 -4.134 -22.982 1.00 79.38 97 ILE A N 1
ATOM 718 C CA . ILE A 1 97 ? 4.277 -2.974 -23.209 1.00 79.38 97 ILE A CA 1
ATOM 719 C C . ILE A 1 97 ? 5.566 -3.461 -23.895 1.00 79.38 97 ILE A C 1
ATOM 721 O O . ILE A 1 97 ? 6.265 -4.282 -23.291 1.00 79.38 97 ILE A O 1
ATOM 725 N N . PRO A 1 98 ? 5.902 -2.961 -25.100 1.00 76.81 98 PRO A N 1
ATOM 726 C CA . PRO A 1 98 ? 7.136 -3.314 -25.801 1.00 76.81 98 PRO A CA 1
ATOM 727 C C . PRO A 1 98 ? 8.382 -3.074 -24.939 1.00 76.81 98 PRO A C 1
ATOM 729 O O . PRO A 1 98 ? 8.412 -2.136 -24.141 1.00 76.81 98 PRO A O 1
ATOM 732 N N . GLU A 1 99 ? 9.401 -3.923 -25.093 1.00 68.00 99 GLU A N 1
ATOM 733 C CA . GLU A 1 99 ? 10.692 -3.750 -24.408 1.00 68.00 99 GLU A CA 1
ATOM 734 C C . GLU A 1 99 ? 11.437 -2.503 -24.908 1.00 68.00 99 GLU A C 1
ATOM 736 O O . GLU A 1 99 ? 12.096 -1.821 -24.126 1.00 68.00 99 GLU A O 1
ATOM 741 N N . ASP A 1 100 ? 11.227 -2.148 -26.175 1.00 68.56 100 ASP A N 1
ATOM 742 C CA . ASP A 1 100 ? 11.728 -0.927 -26.793 1.00 68.56 100 ASP A CA 1
ATOM 743 C C . ASP A 1 100 ? 10.610 0.116 -26.826 1.00 68.56 100 ASP A C 1
ATOM 745 O O . ASP A 1 100 ? 9.672 0.021 -27.622 1.00 68.56 100 ASP A O 1
ATOM 749 N N . LEU A 1 101 ? 10.681 1.109 -25.935 1.00 67.81 101 LEU A N 1
ATOM 750 C CA . LEU A 1 101 ? 9.650 2.142 -25.853 1.00 67.81 101 LEU A CA 1
ATOM 751 C C . LEU A 1 101 ? 9.774 3.104 -27.036 1.00 67.81 101 LEU A C 1
ATOM 753 O O . LEU A 1 101 ? 8.830 3.233 -27.808 1.00 67.81 101 LEU A O 1
ATOM 757 N N . PHE A 1 102 ? 10.931 3.753 -27.193 1.00 66.25 102 PHE A N 1
ATOM 758 C CA . PHE A 1 102 ? 11.234 4.664 -28.303 1.00 66.25 102 PHE A CA 1
ATOM 759 C C . PHE A 1 102 ? 12.757 4.805 -28.491 1.00 66.25 102 PHE A C 1
ATOM 761 O O . PHE A 1 102 ? 13.517 4.758 -27.524 1.00 66.25 102 PHE A O 1
ATOM 768 N N . SER A 1 103 ? 13.198 5.030 -29.734 1.00 60.00 103 SER A N 1
ATOM 769 C CA . SER A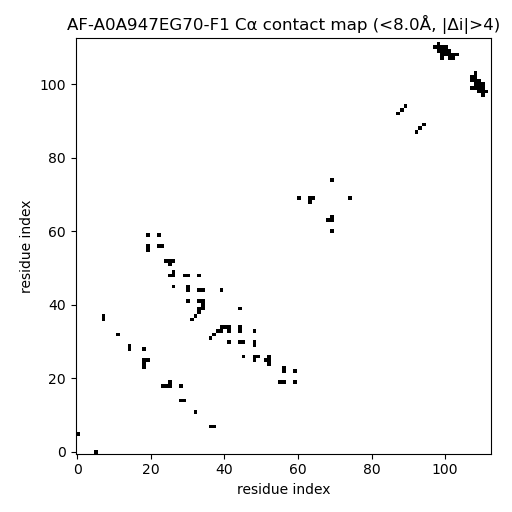 1 103 ? 14.584 5.393 -30.067 1.00 60.00 103 SER A CA 1
ATOM 770 C C . SER A 1 103 ? 14.649 6.880 -30.410 1.00 60.00 103 SER A C 1
ATOM 772 O O . SER A 1 103 ? 13.954 7.325 -31.327 1.00 60.00 103 SER A O 1
ATOM 774 N N . ILE A 1 104 ? 15.475 7.655 -29.703 1.00 68.12 104 ILE A N 1
ATOM 775 C CA . ILE A 1 104 ? 15.741 9.065 -30.029 1.00 68.12 104 ILE A CA 1
ATOM 776 C C . ILE A 1 104 ? 17.190 9.166 -30.514 1.00 68.12 104 ILE A C 1
ATOM 778 O O . ILE A 1 104 ? 18.121 9.228 -29.713 1.00 68.12 104 ILE A O 1
ATOM 782 N N . GLY A 1 105 ? 17.393 9.161 -31.834 1.00 74.00 105 GLY A N 1
ATOM 783 C CA . GLY A 1 105 ? 18.740 9.128 -32.416 1.00 74.00 105 GLY A CA 1
ATOM 784 C C . GLY A 1 105 ? 19.462 7.823 -32.062 1.00 74.00 105 GLY A C 1
ATOM 785 O O . GLY A 1 105 ? 18.955 6.754 -32.387 1.00 74.00 105 GLY A O 1
ATOM 786 N N . GLU A 1 106 ? 20.607 7.907 -31.378 1.00 67.81 106 GLU A N 1
ATOM 787 C CA . GLU A 1 106 ? 21.364 6.742 -30.873 1.00 67.81 106 GLU A CA 1
ATOM 788 C C . GLU A 1 106 ? 20.926 6.268 -29.472 1.00 67.81 106 GLU A C 1
ATOM 790 O O . GLU A 1 106 ? 21.438 5.269 -28.970 1.00 67.81 106 GLU A O 1
ATOM 795 N N . LEU A 1 107 ? 19.993 6.968 -28.813 1.00 64.00 107 LEU A N 1
ATOM 796 C CA . LEU A 1 107 ? 19.557 6.623 -27.461 1.00 64.00 107 LEU A CA 1
ATOM 797 C C . LEU A 1 107 ? 18.368 5.650 -27.516 1.00 64.00 107 LEU A C 1
ATOM 799 O O . LEU A 1 107 ? 17.243 6.042 -27.838 1.00 64.00 107 LEU A O 1
ATOM 803 N N . MET A 1 108 ? 18.632 4.380 -27.203 1.00 61.97 108 MET A N 1
ATOM 804 C CA . MET A 1 108 ? 17.623 3.325 -27.084 1.00 61.97 108 MET A CA 1
ATOM 805 C C . MET A 1 108 ? 17.041 3.335 -25.666 1.00 61.97 108 MET A C 1
ATOM 807 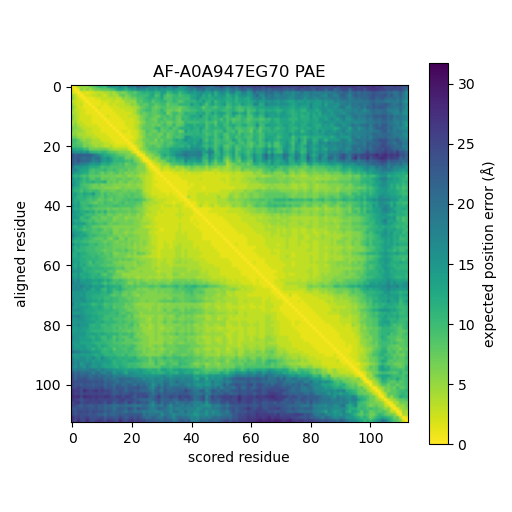O O . MET A 1 108 ? 17.747 3.042 -24.702 1.00 61.97 108 MET A O 1
ATOM 811 N N . VAL A 1 109 ? 15.765 3.708 -25.527 1.00 62.41 109 VAL A N 1
ATOM 812 C CA . VAL A 1 109 ? 15.062 3.668 -24.236 1.00 62.41 109 VAL A CA 1
ATOM 813 C C . VAL A 1 109 ? 14.416 2.294 -24.084 1.00 62.41 109 VAL A C 1
ATOM 815 O O . VAL A 1 109 ? 13.333 2.043 -24.623 1.00 62.41 109 VAL A O 1
ATOM 818 N N . THR A 1 110 ? 15.107 1.410 -23.367 1.00 64.19 110 THR A N 1
ATOM 819 C CA . THR A 1 110 ? 14.624 0.069 -23.034 1.00 64.19 110 THR A CA 1
ATOM 820 C C . THR A 1 110 ? 13.788 0.089 -21.754 1.00 64.19 110 THR A C 1
ATOM 822 O O . THR A 1 110 ? 13.836 1.021 -20.949 1.00 64.19 110 THR A O 1
ATOM 825 N N . ARG A 1 111 ? 12.976 -0.949 -21.569 1.00 53.66 111 ARG A N 1
ATOM 826 C CA . ARG A 1 111 ? 12.062 -1.110 -20.430 1.00 53.66 111 ARG A CA 1
ATOM 827 C C . ARG A 1 111 ? 12.738 -1.519 -19.119 1.00 53.66 111 ARG A C 1
ATOM 829 O O . ARG A 1 111 ? 12.034 -1.655 -18.116 1.00 53.66 111 ARG A O 1
ATOM 836 N N . ASP A 1 112 ? 14.050 -1.737 -19.135 1.00 49.72 112 ASP A N 1
ATOM 837 C CA . ASP A 1 112 ? 14.823 -2.139 -17.964 1.00 49.72 112 ASP A CA 1
ATOM 838 C C . ASP A 1 112 ? 15.171 -0.913 -17.114 1.00 49.72 112 ASP A C 1
ATOM 840 O O . ASP A 1 112 ? 16.007 -0.084 -17.479 1.00 49.72 112 ASP A O 1
ATOM 844 N N . VAL A 1 113 ? 14.491 -0.813 -15.970 1.00 49.38 113 VAL A N 1
ATOM 845 C CA . VAL A 1 113 ? 14.840 0.058 -14.838 1.00 49.38 113 VAL A CA 1
ATOM 846 C C . VAL A 1 113 ? 15.400 -0.808 -13.721 1.00 49.38 113 VAL A C 1
ATOM 848 O O . VAL A 1 113 ? 14.735 -1.818 -13.390 1.00 49.38 113 VAL A O 1
#

Mean predicted aligned error: 9.78 Å

Sequence (113 aa):
MELSEIFGYVGALAIGIVLGLVGGGGSILTVPVLVYLIGLNPVISTAYSLFIVGVTALIGAFKNIRRGLVDFRTAFVFATPALISVYITRRFIIPAIPEDLFSIGELMVTRDV

Solvent-accessible surface area (backbone atoms only — not comparable to full-atom values): 6479 Å² total; per-residue (Å²): 130,58,74,67,55,53,54,37,53,52,49,52,52,56,47,52,51,52,35,67,71,68,68,76,61,40,49,77,57,38,31,58,42,32,31,74,64,70,64,42,58,65,73,61,20,50,55,50,21,54,50,55,37,51,53,52,46,51,54,51,48,53,54,34,52,76,68,70,71,59,60,64,68,60,49,49,69,52,47,52,60,50,51,51,50,52,50,48,39,63,68,52,49,60,74,66,54,60,58,66,72,56,72,62,86,90,47,73,43,58,69,82,126

pLDDT: mean 80.57, std 11.24, range [49.38, 96.31]

Nearest PDB structures (foldseek):
  8b6h-assembly1_EG  TM=4.683E-01  e=1.413E+00  Tetrahymena thermophila SB210

Foldseek 3Di:
DPPLVVVLVVLVVVLLVVLLVVLPPQLVPQLCSCCPSVVDDSVVSNVVSCVSSVVSNVVSVVVCVVVVNDDVVVVCVVVVVVVVVVCCCVPPVVVPQDQFNDDDDPDTDGPDD

Radius of gyration: 18.69 Å; Cα contacts (8 Å, |Δi|>4): 67; chains: 1; bounding box: 46×21×49 Å

Secondary structure (DSSP, 8-state):
--HHHHHHHHHHHHHHHHHHHH-S-HHHHHHHIIIIIS---HHHHHHHHHHHHHHHHHHHHHHHHHTT---HHHHHHHHHHHHHHHHHIIIIIHHHS-SEEEEETTEEEES--